Protein AF-A0A8T4RD90-F1 (afdb_monomer)

Nearest PDB structures (foldseek):
  4m03-assembly1_A-2  TM=8.319E-01  e=6.464E-02  Staphylococcus aureus subsp. aureus NCTC 8325
  4m00-assembly1_A  TM=8.326E-01  e=7.245E-02  Staphylococcus aureus subsp. aureus NCTC 8325
  4nzj-assembly1_A  TM=8.733E-01  e=1.522E-01  Bacteroides fragilis NCTC 9343
  4m02-assembly1_A  TM=8.667E-01  e=2.852E-01  Staphylococcus aureus subsp. aureus NCTC 8325
  5vt8-assembly6_A  TM=7.347E-01  e=3.794E-01  Mus musculus

Sequence (84 aa):
MRTDSQEWEINVDNTNRPPVLDAIGDRTVAENTLLDFTLTATDEDNDDFTFSATGLPTGAELNEDTGVFAWTPDFTQAETYSVI

pLDDT: mean 93.59, std 6.87, range [62.69, 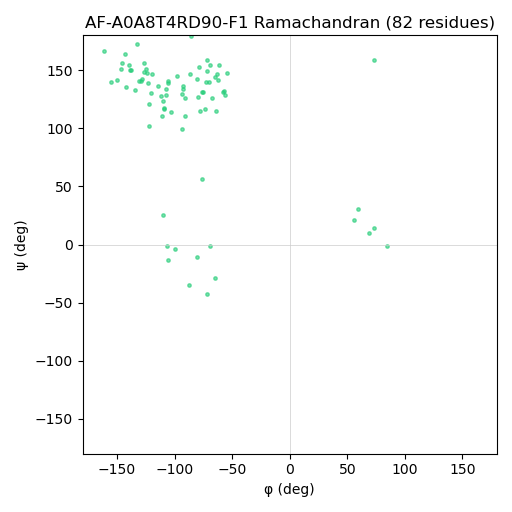98.56]

Solvent-accessible surface area (backbone atoms only — not comparable to full-atom values): 5833 Å² total; per-residue (Å²): 138,88,86,86,87,84,88,85,87,85,86,81,84,82,78,88,62,78,68,46,72,56,88,81,71,92,82,86,74,58,66,77,34,81,45,72,52,68,59,53,66,52,42,92,74,70,67,91,79,72,49,81,76,41,60,67,58,93,80,45,48,68,41,35,83,70,26,40,35,41,32,57,41,50,94,85,54,88,68,90,74,74,66,82

Foldseek 3Di:
DDDDDDDDDDDDDDDFDDKAKDDPDDDDDDAQDKDKDATDIDGPVPDDFFDDKDQDDPQWDAGGRTRITIDHHHPVPPDDTDMD

Radius of gyration: 23.34 Å; Cα contacts (8 Å, |Δi|>4): 106; chains: 1; bounding box: 56×23×73 Å

Secondary structure (DSSP, 8-state):
-------------------EE---------TTS-EEEE--EE-SS--------SSPPTT-EE-TTT-EEEE---TT--S-----

Structure (mmCIF, N/CA/C/O backbone):
data_AF-A0A8T4RD90-F1
#
_entry.id   AF-A0A8T4RD90-F1
#
loop_
_atom_site.group_PDB
_atom_site.id
_atom_site.type_symbol
_atom_site.label_atom_id
_atom_site.label_alt_id
_atom_site.label_comp_id
_atom_site.label_asym_id
_atom_site.label_entity_id
_atom_site.label_seq_id
_atom_site.pdbx_PDB_ins_code
_atom_site.Cartn_x
_atom_site.Cartn_y
_atom_site.Cartn_z
_atom_site.occupancy
_atom_site.B_iso_or_equiv
_atom_site.auth_seq_id
_atom_site.auth_comp_id
_atom_site.auth_asym_id
_atom_site.auth_atom_id
_atom_site.pdbx_PDB_model_num
ATOM 1 N N . MET A 1 1 ? 39.091 -16.051 -54.228 1.00 62.69 1 MET A N 1
ATOM 2 C CA . MET A 1 1 ? 38.269 -14.885 -53.837 1.00 62.69 1 MET A CA 1
ATOM 3 C C . MET A 1 1 ? 38.675 -14.514 -52.421 1.00 62.69 1 MET A C 1
ATOM 5 O O . MET A 1 1 ? 38.905 -15.434 -51.646 1.00 62.69 1 MET A O 1
ATOM 9 N N . ARG A 1 2 ? 38.875 -13.230 -52.106 1.00 74.69 2 ARG A N 1
ATOM 10 C CA . ARG A 1 2 ? 39.124 -12.787 -50.725 1.00 74.69 2 ARG A CA 1
ATOM 11 C C . ARG A 1 2 ? 37.874 -12.069 -50.245 1.00 74.69 2 ARG A C 1
ATOM 13 O O . ARG A 1 2 ? 37.346 -11.246 -50.987 1.00 74.69 2 ARG A O 1
ATOM 20 N N . THR A 1 3 ? 37.440 -12.406 -49.045 1.00 73.38 3 THR A N 1
ATOM 21 C CA . THR A 1 3 ? 36.340 -11.739 -48.356 1.00 73.38 3 THR A CA 1
ATOM 22 C C . THR A 1 3 ? 36.895 -11.178 -47.061 1.00 73.38 3 THR A C 1
ATOM 24 O O . THR A 1 3 ? 37.814 -11.763 -46.484 1.00 73.38 3 THR A O 1
ATOM 27 N N . ASP A 1 4 ? 36.348 -10.045 -46.654 1.00 80.25 4 ASP A N 1
ATOM 28 C CA . ASP A 1 4 ? 36.632 -9.383 -45.392 1.00 80.25 4 ASP A CA 1
ATOM 29 C C . ASP A 1 4 ? 35.304 -9.129 -44.674 1.00 80.25 4 ASP A C 1
ATOM 31 O O . ASP A 1 4 ? 34.267 -8.959 -45.324 1.00 80.25 4 ASP A O 1
ATOM 35 N N . SER A 1 5 ? 35.331 -9.153 -43.349 1.00 82.06 5 SER A N 1
ATOM 36 C CA . SER A 1 5 ? 34.154 -8.987 -42.500 1.00 82.06 5 SER A CA 1
ATOM 37 C C . SER A 1 5 ? 34.557 -8.344 -41.185 1.00 82.06 5 SER A C 1
ATOM 39 O O . SER A 1 5 ? 35.586 -8.695 -40.611 1.00 82.06 5 SER A O 1
ATOM 41 N N . GLN A 1 6 ? 33.703 -7.459 -40.684 1.00 79.50 6 GLN A N 1
ATOM 42 C CA . GLN A 1 6 ? 33.855 -6.823 -39.386 1.00 79.50 6 GLN A CA 1
ATOM 43 C C . GLN A 1 6 ? 32.552 -6.958 -38.602 1.00 79.50 6 GLN A C 1
ATOM 45 O O . GLN A 1 6 ? 31.466 -6.813 -39.165 1.00 79.50 6 GLN A O 1
ATOM 50 N N . GLU A 1 7 ? 32.682 -7.214 -37.305 1.00 81.75 7 GLU A N 1
ATOM 51 C CA . GLU A 1 7 ? 31.585 -7.143 -36.347 1.00 81.75 7 GLU A CA 1
ATOM 52 C C . GLU A 1 7 ? 31.622 -5.798 -35.623 1.00 81.75 7 GLU A C 1
ATOM 54 O O . GLU A 1 7 ? 32.688 -5.233 -35.364 1.00 81.75 7 GLU A O 1
ATOM 59 N N . TRP A 1 8 ? 30.441 -5.284 -35.316 1.00 87.06 8 TRP A N 1
ATOM 60 C CA . TRP A 1 8 ? 30.237 -4.103 -34.494 1.00 87.06 8 TRP A CA 1
ATOM 61 C C . TRP A 1 8 ? 29.035 -4.360 -33.589 1.00 87.06 8 TRP A C 1
ATOM 63 O O . TRP A 1 8 ? 28.172 -5.178 -33.910 1.00 87.06 8 TRP A O 1
ATOM 73 N N . GLU A 1 9 ? 29.001 -3.676 -32.451 1.00 86.88 9 GLU A N 1
ATOM 74 C CA . GLU A 1 9 ? 27.989 -3.873 -31.417 1.00 86.88 9 GLU A CA 1
ATOM 75 C C . GLU A 1 9 ? 26.988 -2.712 -31.415 1.00 86.88 9 GLU A C 1
ATOM 77 O O . GLU A 1 9 ? 27.363 -1.548 -31.584 1.00 86.88 9 GLU A O 1
ATOM 82 N N . ILE A 1 10 ? 25.710 -3.038 -31.214 1.00 83.75 10 ILE A N 1
ATOM 83 C CA . ILE A 1 10 ? 24.657 -2.075 -30.890 1.00 83.75 10 ILE A CA 1
ATOM 84 C C . ILE A 1 10 ? 24.284 -2.314 -29.434 1.00 83.75 10 ILE A C 1
ATOM 86 O O . ILE A 1 10 ? 23.753 -3.374 -29.112 1.00 83.75 10 ILE A O 1
ATOM 90 N N . ASN A 1 11 ? 24.500 -1.312 -28.586 1.00 81.06 11 ASN A N 1
ATOM 91 C CA . ASN A 1 11 ? 23.961 -1.305 -27.233 1.00 81.06 11 ASN A CA 1
ATOM 92 C C . ASN A 1 11 ? 22.631 -0.555 -27.221 1.00 81.06 11 ASN A C 1
ATOM 94 O O . ASN A 1 11 ? 22.527 0.556 -27.745 1.00 81.06 11 ASN A O 1
ATOM 98 N N . VAL A 1 12 ? 21.614 -1.188 -26.643 1.00 81.88 12 VAL A N 1
ATOM 99 C CA . VAL A 1 12 ? 20.323 -0.568 -26.351 1.00 81.88 12 VAL A CA 1
ATOM 100 C C . VAL A 1 12 ? 20.233 -0.458 -24.839 1.00 81.88 12 VAL A C 1
ATOM 102 O O . VAL A 1 12 ? 20.136 -1.474 -24.155 1.00 81.88 12 VAL A O 1
ATOM 105 N N . ASP A 1 13 ? 20.288 0.766 -24.325 1.00 83.38 13 ASP A N 1
ATOM 106 C CA . ASP A 1 13 ? 20.146 1.011 -22.894 1.00 83.38 13 ASP A CA 1
ATOM 107 C C . ASP A 1 13 ? 18.674 0.870 -22.487 1.00 83.38 13 ASP A C 1
ATOM 109 O O . ASP A 1 13 ? 17.786 1.460 -23.112 1.00 83.38 13 ASP A O 1
ATOM 113 N N . ASN A 1 14 ? 18.406 0.105 -21.427 1.00 80.06 14 ASN A N 1
ATOM 114 C CA . ASN A 1 14 ? 17.107 0.138 -20.763 1.00 80.06 14 ASN A CA 1
ATOM 115 C C . ASN A 1 14 ? 17.064 1.377 -19.847 1.00 80.06 14 ASN A C 1
ATOM 117 O O . ASN A 1 14 ? 17.963 1.594 -19.032 1.00 80.06 14 ASN A O 1
ATOM 121 N N . THR A 1 15 ? 16.031 2.206 -20.004 1.00 89.56 15 THR A N 1
ATOM 122 C CA . THR A 1 15 ? 15.724 3.273 -19.045 1.00 89.56 15 THR A CA 1
ATOM 123 C C . THR A 1 15 ? 14.759 2.721 -18.008 1.00 89.56 15 THR A C 1
ATOM 125 O O . THR A 1 15 ? 13.599 2.498 -18.347 1.00 89.56 15 THR A O 1
ATOM 128 N N . ASN A 1 16 ? 15.228 2.560 -16.769 1.00 90.00 16 ASN A N 1
ATOM 129 C CA . ASN A 1 16 ? 14.412 2.008 -15.691 1.00 90.00 16 ASN A CA 1
ATOM 130 C C . ASN A 1 16 ? 13.117 2.814 -15.473 1.00 90.00 16 ASN A C 1
ATOM 132 O O . ASN A 1 16 ? 13.164 4.049 -15.370 1.00 90.00 16 ASN A O 1
ATOM 136 N N . ARG A 1 17 ? 11.980 2.125 -15.381 1.00 93.75 17 ARG A N 1
ATOM 137 C CA . ARG A 1 17 ? 10.662 2.681 -15.064 1.00 93.75 17 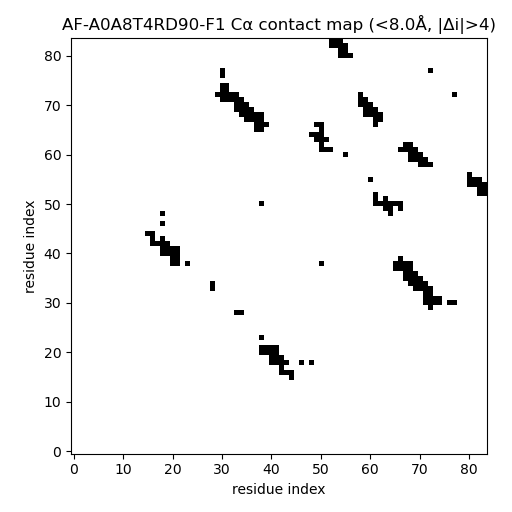ARG A CA 1
ATOM 138 C C . ARG A 1 17 ? 10.296 2.308 -13.625 1.00 93.75 17 ARG A C 1
ATOM 140 O O . ARG A 1 17 ? 10.548 1.192 -13.208 1.00 93.75 17 ARG A O 1
ATOM 147 N N . PRO A 1 18 ? 9.697 3.225 -12.846 1.00 93.25 18 PRO A N 1
ATOM 148 C CA . PRO A 1 18 ? 9.252 2.889 -11.500 1.00 93.25 18 PRO A CA 1
ATOM 149 C C . PRO A 1 18 ? 8.060 1.915 -11.531 1.00 93.25 18 PRO A C 1
ATOM 151 O O . PRO A 1 18 ? 7.254 1.980 -12.470 1.00 93.25 18 PRO A O 1
ATOM 154 N N . PRO A 1 19 ? 7.860 1.122 -10.464 1.00 96.56 19 PRO A N 1
ATOM 155 C CA . PRO A 1 19 ? 6.683 0.278 -10.328 1.00 96.56 19 PRO A CA 1
ATOM 156 C C . PRO A 1 19 ? 5.408 1.126 -10.250 1.00 96.56 19 PRO A C 1
ATOM 158 O O . PRO A 1 19 ? 5.3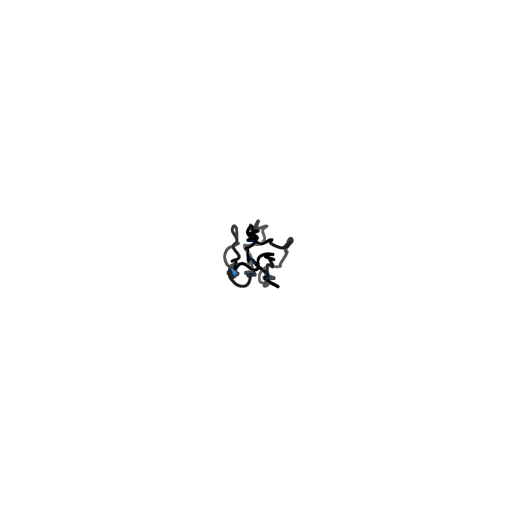88 2.227 -9.688 1.00 96.56 19 PRO A O 1
ATOM 161 N N . VAL A 1 20 ? 4.314 0.593 -10.787 1.00 97.44 20 VAL A N 1
ATOM 162 C CA . VAL A 1 20 ? 2.995 1.230 -10.802 1.00 97.44 20 VAL A CA 1
ATOM 163 C C . VAL A 1 20 ? 2.066 0.486 -9.853 1.00 97.44 20 VAL A C 1
ATOM 165 O O . VAL A 1 20 ? 1.767 -0.685 -10.071 1.00 97.44 20 VAL A O 1
ATOM 168 N N . LEU A 1 21 ? 1.601 1.175 -8.809 1.00 97.56 21 LEU A N 1
ATOM 169 C CA . LEU A 1 21 ? 0.623 0.655 -7.853 1.00 97.56 21 LEU A CA 1
ATOM 170 C C . LEU A 1 21 ? -0.788 0.661 -8.462 1.00 97.56 21 LEU A C 1
ATOM 172 O O . LEU A 1 21 ? -1.237 1.680 -8.994 1.00 97.56 21 LEU A O 1
ATOM 176 N N . ASP A 1 22 ? -1.501 -0.456 -8.344 1.00 97.62 22 ASP A N 1
ATOM 177 C CA . ASP A 1 22 ? -2.894 -0.561 -8.765 1.00 97.62 22 ASP A CA 1
ATOM 178 C C . ASP A 1 22 ? -3.831 0.203 -7.820 1.00 97.62 22 ASP A C 1
ATOM 180 O O . ASP A 1 22 ? -3.538 0.465 -6.650 1.00 97.62 22 ASP A O 1
ATOM 184 N N . ALA A 1 23 ? -5.019 0.545 -8.317 1.00 96.56 23 ALA A N 1
ATOM 185 C CA . ALA A 1 23 ? -6.021 1.222 -7.507 1.00 96.56 23 ALA A CA 1
ATOM 186 C C . ALA A 1 23 ? -6.501 0.330 -6.343 1.00 96.56 23 ALA A C 1
ATOM 188 O O . ALA A 1 23 ? -7.179 -0.674 -6.556 1.00 96.56 23 ALA A O 1
ATOM 189 N N . ILE A 1 24 ? -6.211 0.743 -5.105 1.00 96.19 24 ILE A N 1
ATOM 190 C CA . ILE A 1 24 ? -6.623 0.027 -3.884 1.00 96.19 24 ILE A CA 1
ATOM 191 C C . ILE A 1 24 ? -8.137 0.160 -3.636 1.00 96.19 24 ILE A C 1
ATOM 193 O O . ILE A 1 24 ? -8.811 -0.821 -3.290 1.00 96.19 24 ILE A O 1
ATOM 197 N N . GLY A 1 25 ? -8.659 1.377 -3.837 1.00 95.44 25 GLY A N 1
ATOM 198 C CA . GLY A 1 25 ? -10.046 1.769 -3.571 1.00 95.44 25 GLY A CA 1
ATOM 199 C C . GLY A 1 25 ? -10.383 1.914 -2.081 1.00 95.44 25 GLY A C 1
ATOM 200 O O . GLY A 1 25 ? -9.723 1.336 -1.218 1.00 95.44 25 GLY A O 1
ATOM 201 N N . ASP A 1 26 ? -11.444 2.667 -1.787 1.00 96.69 26 ASP A N 1
ATOM 202 C CA . ASP A 1 26 ? -11.929 2.855 -0.417 1.00 96.69 26 ASP A CA 1
ATOM 203 C C . ASP A 1 26 ? -12.446 1.536 0.177 1.00 96.69 26 ASP A C 1
ATOM 205 O O . ASP A 1 26 ? -13.061 0.711 -0.509 1.00 96.69 26 ASP A O 1
ATOM 209 N N . ARG A 1 27 ? -12.229 1.347 1.483 1.00 96.00 27 ARG A N 1
ATOM 210 C CA . ARG A 1 27 ? -12.677 0.169 2.234 1.00 96.00 27 ARG A CA 1
ATOM 211 C C . ARG A 1 27 ? -13.527 0.588 3.423 1.00 96.00 27 ARG A C 1
ATOM 213 O O . ARG A 1 27 ? -13.316 1.631 4.032 1.00 96.00 27 ARG A O 1
ATOM 220 N N . THR A 1 28 ? -14.495 -0.250 3.768 1.00 96.31 28 THR A N 1
ATOM 221 C CA . THR A 1 28 ? -15.319 -0.088 4.967 1.00 96.31 28 THR A CA 1
ATOM 222 C C . THR A 1 28 ? -15.422 -1.438 5.650 1.00 96.31 28 THR A C 1
ATOM 224 O O . THR A 1 28 ? -15.679 -2.448 4.996 1.00 96.31 28 THR A O 1
ATOM 227 N N . VAL A 1 29 ? -15.219 -1.452 6.960 1.00 97.38 29 VAL A N 1
ATOM 228 C CA . VAL A 1 29 ? -15.298 -2.648 7.797 1.00 97.38 29 VAL A CA 1
ATOM 229 C C . VAL A 1 29 ? -16.020 -2.291 9.094 1.00 97.38 29 VAL A C 1
ATOM 231 O O . VAL A 1 29 ? -15.988 -1.140 9.527 1.00 97.38 29 VAL A O 1
ATOM 234 N N . ALA A 1 30 ? -16.714 -3.259 9.689 1.00 97.31 30 ALA A N 1
ATOM 235 C CA . ALA A 1 30 ? -17.299 -3.091 11.013 1.00 97.31 30 ALA A CA 1
ATOM 236 C C . ALA A 1 30 ? -16.230 -3.264 12.103 1.00 97.31 30 ALA A C 1
ATOM 238 O O . ALA A 1 30 ? -15.267 -4.011 11.932 1.00 97.31 30 ALA A O 1
ATOM 239 N N . GLU A 1 31 ? -16.433 -2.628 13.253 1.00 96.44 31 GLU A N 1
ATOM 240 C CA . GLU A 1 31 ? -15.593 -2.833 14.437 1.00 96.44 31 GLU A CA 1
ATOM 241 C C . GLU A 1 31 ? -15.528 -4.325 14.818 1.00 96.44 31 GLU A C 1
ATOM 243 O O . GLU A 1 31 ? -16.481 -5.086 14.626 1.00 96.44 31 GLU A O 1
ATOM 248 N N . ASN A 1 32 ? -14.388 -4.748 15.365 1.00 97.19 32 ASN A N 1
ATOM 249 C CA . ASN A 1 32 ? -14.033 -6.132 15.702 1.00 97.19 32 ASN A CA 1
ATOM 250 C C . ASN A 1 32 ? -14.127 -7.132 14.541 1.00 97.19 32 ASN A C 1
ATOM 252 O O . ASN A 1 32 ? -14.224 -8.339 14.767 1.00 97.19 32 ASN A O 1
ATOM 256 N N . THR A 1 33 ? -14.091 -6.651 13.299 1.00 98.06 33 THR A N 1
ATOM 257 C CA . THR A 1 33 ? -14.046 -7.497 12.104 1.00 98.06 33 THR A CA 1
ATOM 258 C C . THR A 1 33 ? -12.720 -7.290 11.386 1.00 98.06 33 THR A C 1
ATOM 260 O O . THR A 1 33 ? -12.267 -6.158 11.241 1.00 98.06 33 THR A O 1
ATOM 263 N N . LEU A 1 34 ? -12.095 -8.378 10.936 1.00 98.25 34 LEU A N 1
ATOM 264 C CA . LEU A 1 34 ? -10.866 -8.303 10.151 1.00 98.25 34 LEU A CA 1
ATOM 265 C C . LEU A 1 34 ? -11.155 -7.670 8.782 1.00 98.25 34 LEU A C 1
ATOM 267 O O . LEU A 1 34 ? -12.026 -8.138 8.049 1.00 98.25 34 LEU A O 1
ATOM 271 N N . LEU A 1 35 ? -10.399 -6.627 8.452 1.00 98.19 35 LEU A N 1
ATOM 272 C CA . LEU A 1 35 ? -10.218 -6.109 7.105 1.00 98.19 35 LEU A CA 1
ATOM 273 C C . LEU A 1 35 ? -8.851 -6.559 6.601 1.00 98.19 35 LEU A C 1
ATOM 275 O O . LEU A 1 35 ? -7.828 -6.104 7.112 1.00 98.19 35 LEU A O 1
ATOM 279 N N . ASP A 1 36 ? -8.843 -7.409 5.583 1.00 98.00 36 ASP A N 1
ATOM 280 C CA . ASP A 1 36 ? -7.637 -7.846 4.896 1.00 98.00 36 ASP A CA 1
ATOM 281 C C . ASP A 1 36 ? -7.785 -7.734 3.376 1.00 98.00 36 ASP A C 1
ATOM 283 O O . ASP A 1 36 ? -8.850 -7.967 2.800 1.00 98.00 36 ASP A O 1
ATOM 287 N N . PHE A 1 37 ? -6.710 -7.311 2.718 1.00 98.00 37 PHE A N 1
ATOM 288 C CA . PHE A 1 37 ? -6.591 -7.291 1.262 1.00 98.00 37 PHE A CA 1
ATOM 289 C C . PHE A 1 37 ? -5.117 -7.194 0.862 1.00 98.00 37 PHE A C 1
ATOM 291 O O . PHE A 1 37 ? -4.251 -6.893 1.682 1.00 98.00 37 PHE A O 1
ATOM 298 N N . THR A 1 38 ? -4.827 -7.439 -0.412 1.00 98.31 38 THR A N 1
ATOM 299 C CA . THR A 1 38 ? -3.466 -7.387 -0.951 1.00 98.31 38 THR A CA 1
ATOM 300 C C . THR A 1 38 ? -3.335 -6.214 -1.911 1.00 98.31 38 THR A C 1
ATOM 302 O O . THR A 1 38 ? -4.153 -6.064 -2.820 1.00 98.31 38 THR A O 1
ATOM 305 N N . LEU A 1 39 ? -2.321 -5.380 -1.695 1.00 98.00 39 LEU A N 1
ATOM 306 C CA . LEU A 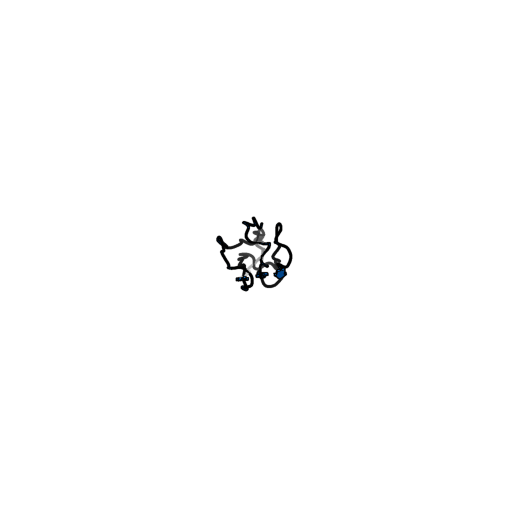1 39 ? -1.887 -4.358 -2.636 1.00 98.00 39 LEU A CA 1
ATOM 307 C C . LEU A 1 39 ? -1.175 -5.043 -3.804 1.00 98.00 39 LEU A C 1
ATOM 309 O O . LEU A 1 39 ? -0.402 -5.979 -3.607 1.00 98.00 39 LEU A O 1
ATOM 313 N N . THR A 1 40 ? -1.419 -4.564 -5.018 1.00 97.31 40 THR A N 1
ATOM 314 C CA . THR A 1 40 ? -0.755 -5.058 -6.225 1.00 97.31 40 THR A CA 1
ATOM 315 C C . THR A 1 40 ? -0.059 -3.910 -6.932 1.00 97.31 40 THR A C 1
ATOM 317 O O . THR A 1 40 ? -0.580 -2.798 -7.003 1.00 97.31 40 THR A O 1
ATOM 320 N N . ALA A 1 41 ? 1.146 -4.170 -7.423 1.00 97.00 41 ALA A N 1
ATOM 321 C CA . ALA A 1 41 ? 1.907 -3.244 -8.242 1.00 97.00 41 ALA A CA 1
ATOM 322 C C . ALA A 1 41 ? 2.569 -4.023 -9.378 1.00 97.00 41 ALA A C 1
ATOM 324 O O . ALA A 1 41 ? 2.874 -5.208 -9.231 1.00 97.00 41 ALA A O 1
ATOM 325 N N . THR A 1 42 ? 2.765 -3.355 -10.509 1.00 96.50 42 THR A N 1
ATOM 326 C CA . THR A 1 42 ? 3.431 -3.922 -11.680 1.00 96.50 42 THR A CA 1
ATOM 327 C C . THR A 1 42 ? 4.660 -3.096 -12.010 1.00 96.50 42 THR A C 1
ATOM 329 O O . THR A 1 42 ? 4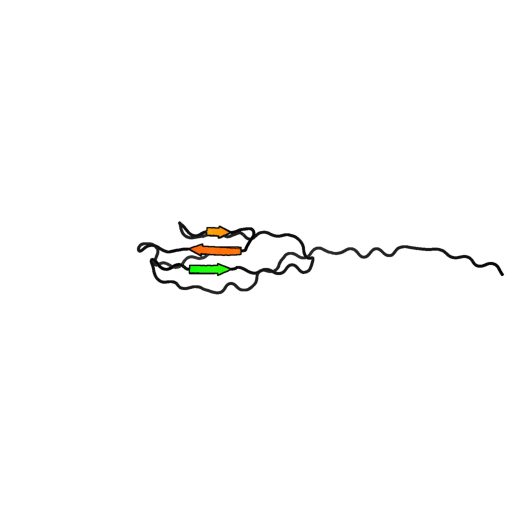.566 -1.877 -12.135 1.00 96.50 42 THR A O 1
ATOM 332 N N . ASP A 1 43 ? 5.789 -3.770 -12.190 1.00 95.62 43 ASP A N 1
ATOM 333 C CA . ASP A 1 43 ? 7.021 -3.183 -12.699 1.00 95.62 43 ASP A CA 1
ATOM 334 C C . ASP A 1 43 ? 7.288 -3.726 -14.108 1.00 95.62 43 ASP A C 1
ATOM 336 O O . ASP A 1 43 ? 7.299 -4.940 -14.319 1.00 95.62 43 ASP A O 1
ATOM 340 N N . GLU A 1 44 ? 7.430 -2.838 -15.094 1.00 94.56 44 GLU A N 1
ATOM 341 C CA . GLU A 1 44 ? 7.623 -3.246 -16.493 1.00 94.56 44 GLU A CA 1
ATOM 342 C C . GLU A 1 44 ? 9.072 -3.650 -16.808 1.00 94.56 44 GLU A C 1
ATOM 344 O O . GLU A 1 44 ? 9.334 -4.158 -17.905 1.00 94.56 44 GLU A O 1
ATOM 349 N N . ASP A 1 45 ? 10.002 -3.380 -15.893 1.00 94.38 45 ASP A N 1
ATOM 350 C CA . ASP A 1 45 ? 11.413 -3.758 -15.967 1.00 94.38 45 ASP A CA 1
ATOM 351 C C . ASP A 1 45 ? 11.723 -5.009 -15.128 1.00 94.38 45 ASP A C 1
ATOM 353 O O . ASP A 1 45 ? 12.814 -5.569 -15.245 1.00 94.38 45 ASP A O 1
ATOM 357 N N . ASN A 1 46 ? 10.722 -5.523 -14.399 1.00 90.81 46 ASN A N 1
ATOM 358 C CA . ASN A 1 46 ? 10.817 -6.656 -13.483 1.00 90.81 46 ASN A CA 1
ATOM 359 C C . ASN A 1 46 ? 11.830 -6.423 -12.343 1.00 90.81 46 ASN A C 1
ATOM 361 O O . ASN A 1 46 ? 12.420 -7.386 -11.844 1.00 90.81 46 ASN A O 1
ATOM 365 N N . ASP A 1 47 ? 12.012 -5.168 -11.928 1.00 93.62 47 ASP A N 1
ATOM 366 C CA . ASP A 1 47 ? 12.822 -4.810 -10.765 1.00 93.62 47 ASP A CA 1
ATOM 367 C C . ASP A 1 47 ? 12.121 -5.214 -9.453 1.00 93.62 47 ASP A C 1
ATOM 369 O O . ASP A 1 47 ? 10.890 -5.223 -9.345 1.00 93.62 47 ASP A O 1
ATOM 373 N N . ASP A 1 48 ? 12.916 -5.535 -8.429 1.00 93.50 48 ASP A N 1
ATOM 374 C CA . ASP A 1 48 ? 12.404 -5.783 -7.080 1.00 93.50 48 ASP A CA 1
ATOM 375 C C . ASP A 1 48 ? 11.897 -4.474 -6.446 1.00 93.50 48 ASP A C 1
ATOM 377 O O . ASP A 1 48 ? 12.539 -3.423 -6.537 1.00 93.50 48 ASP A O 1
ATOM 381 N N . PHE A 1 49 ? 10.775 -4.542 -5.727 1.00 95.69 49 PHE A N 1
ATOM 382 C CA . PHE A 1 49 ? 10.192 -3.406 -5.009 1.00 95.69 49 PHE A CA 1
ATOM 383 C C . PHE A 1 49 ? 9.567 -3.837 -3.678 1.00 95.69 49 PHE A C 1
ATOM 385 O O . PHE A 1 49 ? 9.296 -5.015 -3.453 1.00 95.69 49 PHE A O 1
ATOM 392 N N . THR A 1 50 ? 9.313 -2.864 -2.801 1.00 97.12 50 THR A N 1
ATOM 393 C CA . THR A 1 50 ? 8.603 -3.064 -1.533 1.00 97.12 50 THR A CA 1
ATOM 394 C C . THR A 1 50 ? 7.403 -2.131 -1.420 1.00 97.12 50 THR A C 1
ATOM 396 O O . THR A 1 50 ? 7.383 -1.026 -1.971 1.00 97.12 50 THR A O 1
ATOM 399 N N . PHE A 1 51 ? 6.387 -2.574 -0.687 1.00 97.88 51 PHE A N 1
ATOM 400 C CA . PHE A 1 51 ? 5.241 -1.757 -0.312 1.00 97.88 51 PHE A CA 1
ATOM 401 C C . PHE A 1 51 ? 5.532 -0.990 0.975 1.00 97.88 51 PHE A C 1
ATOM 403 O O . PHE A 1 51 ? 6.203 -1.483 1.875 1.00 97.88 51 PHE A O 1
ATOM 410 N N . SER A 1 52 ? 4.979 0.212 1.092 1.00 97.50 52 SER A N 1
ATOM 411 C CA . SER A 1 52 ? 5.004 0.983 2.333 1.00 97.50 52 SER A CA 1
ATOM 412 C C . SER A 1 52 ? 3.719 1.789 2.457 1.00 97.50 52 SER A C 1
ATOM 414 O O . SER A 1 52 ? 3.051 2.045 1.457 1.00 97.50 52 SER A O 1
ATOM 416 N N . ALA A 1 53 ? 3.358 2.141 3.689 1.00 97.19 53 ALA A N 1
ATOM 417 C CA . ALA A 1 53 ? 2.186 2.954 3.969 1.00 97.19 53 ALA A CA 1
ATOM 418 C C . ALA A 1 53 ? 2.419 3.850 5.186 1.00 97.19 53 ALA A C 1
ATOM 420 O O . ALA A 1 53 ? 3.151 3.524 6.123 1.00 97.19 53 ALA A O 1
ATOM 421 N N . THR A 1 54 ? 1.738 4.982 5.181 1.00 97.19 54 THR A N 1
ATOM 422 C CA . THR A 1 54 ? 1.708 5.997 6.225 1.00 97.19 54 THR A CA 1
ATOM 423 C C . THR A 1 54 ? 0.262 6.282 6.618 1.00 97.19 54 THR A C 1
ATOM 425 O O . THR A 1 54 ? -0.672 6.014 5.865 1.00 97.19 54 THR A O 1
ATOM 428 N N . GLY A 1 55 ? 0.048 6.791 7.835 1.00 95.94 55 GLY A N 1
ATOM 429 C CA . GLY A 1 55 ? -1.310 7.050 8.337 1.00 95.94 55 GLY A CA 1
ATOM 430 C C . GLY A 1 55 ? -2.096 5.788 8.712 1.00 95.94 55 GLY A C 1
ATOM 431 O O . GLY A 1 55 ? -3.308 5.861 8.900 1.00 95.94 55 GLY A O 1
ATOM 432 N N . LEU A 1 56 ? 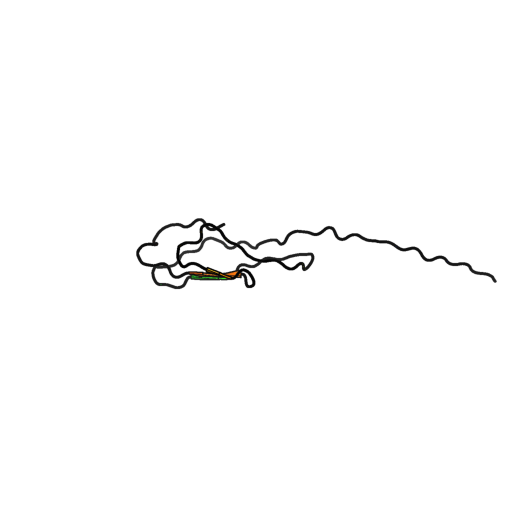-1.417 4.643 8.842 1.00 96.62 56 LEU A N 1
ATOM 433 C CA . LEU A 1 56 ? -2.024 3.402 9.312 1.00 96.62 56 LEU A CA 1
ATOM 434 C C . LEU A 1 56 ? -2.650 3.598 10.708 1.00 96.62 56 LEU A C 1
ATOM 436 O O . LEU A 1 56 ? -1.982 4.135 11.602 1.00 96.62 56 LEU A O 1
ATOM 440 N N . PRO A 1 57 ? -3.907 3.166 10.928 1.00 96.50 57 PRO A N 1
ATOM 441 C CA . PRO A 1 57 ? -4.492 3.162 12.261 1.00 96.50 57 PRO A CA 1
ATOM 442 C C . PRO A 1 57 ? -3.702 2.243 13.197 1.00 96.50 57 PRO A C 1
ATOM 444 O O . PRO A 1 57 ? -3.045 1.292 12.772 1.00 96.50 57 PRO A O 1
ATOM 447 N N . THR A 1 58 ? -3.764 2.507 14.503 1.00 96.94 58 THR A N 1
ATOM 448 C CA . THR A 1 58 ? -3.096 1.655 15.495 1.00 96.94 58 THR A CA 1
ATOM 449 C C . THR A 1 58 ? -3.562 0.203 15.365 1.00 96.94 58 THR A C 1
ATOM 451 O O . THR A 1 58 ? -4.764 -0.065 15.358 1.00 96.94 58 THR A O 1
ATOM 454 N N . GLY A 1 59 ? -2.599 -0.720 15.275 1.00 96.69 59 GLY A N 1
ATOM 455 C CA . GLY A 1 59 ? -2.843 -2.155 15.109 1.00 96.69 59 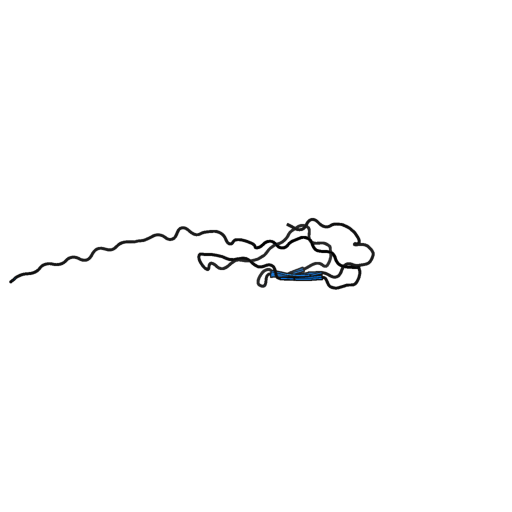GLY A CA 1
ATOM 456 C C . GLY A 1 59 ? -3.061 -2.610 13.662 1.00 96.69 59 GLY A C 1
ATOM 457 O O . GLY A 1 59 ? -3.258 -3.802 13.450 1.00 96.69 59 GLY A O 1
ATOM 458 N N . ALA A 1 60 ? -3.049 -1.703 12.679 1.00 98.06 60 ALA A N 1
ATOM 459 C CA . ALA A 1 60 ? -2.979 -2.084 11.272 1.00 98.06 60 ALA A CA 1
ATOM 460 C C . ALA A 1 60 ? -1.540 -2.416 10.877 1.00 98.06 60 ALA A C 1
ATOM 462 O O . ALA A 1 60 ? -0.598 -1.740 11.296 1.00 98.06 60 ALA A O 1
ATOM 463 N N . GLU A 1 61 ? -1.389 -3.423 10.026 1.00 98.19 61 GLU A N 1
ATOM 464 C CA . GLU A 1 61 ? -0.104 -3.866 9.502 1.00 98.19 61 GLU A CA 1
ATOM 465 C C . GLU A 1 61 ? -0.159 -3.948 7.975 1.00 98.19 61 GLU A C 1
ATOM 467 O O . GLU A 1 61 ? -1.172 -4.346 7.396 1.00 98.19 61 GLU A O 1
ATOM 472 N N . LEU A 1 62 ? 0.949 -3.579 7.332 1.00 98.56 62 LEU A N 1
ATOM 473 C CA . LEU A 1 62 ? 1.208 -3.824 5.918 1.00 98.56 62 LEU A CA 1
ATOM 474 C C . LEU A 1 62 ? 2.501 -4.624 5.816 1.00 98.56 62 LEU A C 1
ATOM 476 O O . LEU A 1 62 ? 3.551 -4.179 6.274 1.00 98.56 62 LEU A O 1
ATOM 480 N N . ASN A 1 63 ? 2.421 -5.804 5.217 1.00 98.31 63 ASN A N 1
ATOM 481 C CA . ASN A 1 63 ? 3.601 -6.584 4.903 1.00 98.31 63 ASN A CA 1
ATOM 482 C C . ASN A 1 63 ? 4.282 -6.001 3.653 1.00 98.31 63 ASN A C 1
ATOM 484 O O . ASN A 1 63 ? 3.707 -6.034 2.566 1.00 98.31 63 ASN A O 1
ATOM 488 N N . GLU A 1 64 ? 5.498 -5.482 3.816 1.00 97.94 64 GLU A N 1
ATOM 489 C CA . GLU A 1 64 ? 6.234 -4.759 2.767 1.00 97.94 64 GLU A CA 1
ATOM 490 C C . GLU A 1 64 ? 6.597 -5.640 1.560 1.00 97.94 64 GLU A C 1
ATOM 492 O O . GLU A 1 64 ? 6.661 -5.139 0.441 1.00 97.94 64 GLU A O 1
ATOM 497 N N . ASP A 1 65 ? 6.774 -6.948 1.759 1.00 97.12 65 ASP A N 1
ATOM 498 C CA . ASP A 1 65 ? 7.196 -7.879 0.703 1.00 97.12 65 ASP A CA 1
ATOM 499 C C . ASP A 1 65 ? 6.011 -8.439 -0.096 1.00 97.12 65 ASP A C 1
ATOM 501 O O . ASP A 1 65 ? 6.105 -8.713 -1.289 1.00 97.12 65 ASP A O 1
ATOM 505 N N . THR A 1 66 ? 4.880 -8.658 0.576 1.00 97.31 66 THR A N 1
ATOM 506 C CA . THR A 1 66 ? 3.705 -9.328 -0.010 1.00 97.31 66 THR A CA 1
ATOM 507 C C . THR A 1 66 ? 2.562 -8.375 -0.334 1.00 97.31 66 THR A C 1
ATOM 509 O O . THR A 1 66 ? 1.609 -8.779 -0.997 1.00 97.31 66 THR A O 1
ATOM 512 N N . GLY A 1 67 ? 2.612 -7.139 0.169 1.00 97.75 67 GLY A N 1
ATOM 513 C CA . GLY A 1 67 ? 1.540 -6.156 0.028 1.00 97.75 67 GLY A CA 1
ATOM 514 C C . GLY A 1 67 ? 0.277 -6.498 0.820 1.00 97.75 67 GLY A C 1
ATOM 515 O O . GLY A 1 67 ? -0.757 -5.871 0.611 1.00 97.75 67 GLY A O 1
ATOM 516 N N . VAL A 1 68 ? 0.303 -7.499 1.705 1.00 98.44 68 VAL A N 1
ATOM 517 C CA . VAL A 1 68 ? -0.867 -7.862 2.515 1.00 98.44 68 VAL A CA 1
ATOM 518 C C . VAL A 1 68 ? -1.084 -6.811 3.598 1.00 98.44 68 VAL A C 1
ATOM 520 O O . VAL A 1 68 ? -0.247 -6.645 4.485 1.00 98.44 68 VAL A O 1
ATOM 523 N N . PHE A 1 69 ? -2.226 -6.135 3.530 1.00 98.56 69 PHE A N 1
ATOM 524 C CA . PHE A 1 69 ? -2.751 -5.285 4.587 1.00 98.56 69 PHE A CA 1
ATOM 525 C C . PHE A 1 69 ? -3.693 -6.098 5.476 1.00 98.56 69 PHE A C 1
ATOM 527 O O . PHE A 1 69 ? -4.544 -6.830 4.967 1.00 98.56 69 PHE A O 1
ATOM 534 N N . ALA A 1 70 ? -3.581 -5.930 6.792 1.00 98.50 70 ALA A N 1
ATOM 535 C CA . ALA A 1 70 ? -4.499 -6.513 7.760 1.00 98.50 70 ALA A CA 1
ATOM 536 C C . ALA A 1 70 ? -4.759 -5.549 8.919 1.00 98.50 70 ALA A C 1
ATOM 538 O O . ALA A 1 70 ? -3.839 -4.955 9.482 1.00 98.50 70 ALA A O 1
ATOM 539 N N . TRP A 1 71 ? -6.026 -5.421 9.307 1.00 98.44 71 TRP A N 1
ATOM 540 C CA . TRP A 1 71 ? -6.426 -4.605 10.445 1.00 98.44 71 TRP A CA 1
ATOM 541 C C . TRP A 1 71 ? -7.756 -5.073 11.032 1.00 98.44 71 TRP A C 1
ATOM 543 O O . TRP A 1 71 ? -8.680 -5.415 10.303 1.00 98.44 71 TRP A O 1
ATOM 553 N N . THR A 1 72 ? -7.873 -5.075 12.359 1.00 98.31 72 THR A N 1
ATOM 554 C CA . THR A 1 72 ? -9.144 -5.299 13.063 1.00 98.31 72 THR A CA 1
ATOM 555 C C . THR A 1 72 ? -9.414 -4.087 13.956 1.00 98.31 72 THR A C 1
ATOM 557 O O . THR A 1 72 ? -8.779 -3.994 15.008 1.00 98.31 72 THR A O 1
ATOM 560 N N . PRO A 1 73 ? -10.303 -3.153 13.560 1.00 97.69 73 PRO A N 1
ATOM 561 C CA . PRO A 1 73 ? -10.619 -1.990 14.381 1.00 97.69 73 PRO A CA 1
ATOM 562 C C . PRO A 1 73 ? -11.242 -2.389 15.713 1.00 97.69 73 PRO A C 1
ATOM 564 O O . PRO A 1 73 ? -12.094 -3.279 15.751 1.00 97.69 73 PRO A O 1
ATOM 567 N N . ASP A 1 74 ? -10.896 -1.688 16.786 1.00 96.81 74 ASP A N 1
ATOM 568 C CA . ASP A 1 74 ? -11.646 -1.760 18.039 1.00 96.81 74 ASP A CA 1
ATOM 569 C C . ASP A 1 74 ? -12.836 -0.777 18.060 1.00 96.81 74 ASP A C 1
ATOM 571 O O . ASP A 1 74 ? -13.077 -0.028 17.114 1.00 96.81 74 ASP A O 1
ATOM 575 N N . PHE A 1 75 ? -13.592 -0.779 19.162 1.00 96.38 75 PHE A N 1
ATOM 576 C CA . PHE A 1 75 ? -14.777 0.071 19.341 1.00 96.38 75 PHE A CA 1
ATOM 577 C C . PHE A 1 75 ? -14.485 1.581 19.483 1.00 96.38 75 PHE A C 1
ATOM 579 O O . PHE A 1 75 ? -15.391 2.380 19.714 1.00 96.38 75 PHE A O 1
ATOM 586 N N . THR A 1 76 ? -13.215 1.983 19.456 1.00 96.50 76 THR A N 1
ATOM 587 C CA . THR A 1 76 ? -12.767 3.381 19.530 1.00 96.50 76 THR A CA 1
ATOM 588 C C . THR A 1 76 ? -12.254 3.900 18.189 1.00 96.50 76 THR A C 1
ATOM 590 O O . THR A 1 76 ? -11.907 5.073 18.085 1.00 96.50 76 THR A O 1
ATOM 593 N N . GLN A 1 77 ? -12.239 3.051 17.157 1.00 96.06 77 GLN A N 1
ATOM 594 C CA . GLN A 1 77 ? -11.670 3.334 15.838 1.00 96.06 77 GLN A CA 1
ATOM 595 C C . GLN A 1 77 ? -12.741 3.474 14.740 1.00 96.06 77 GLN A C 1
ATOM 597 O O . GLN A 1 77 ? -12.463 3.261 13.559 1.00 96.06 77 GLN A O 1
ATOM 602 N N . ALA A 1 78 ? -13.972 3.848 15.105 1.00 92.12 78 ALA A N 1
ATOM 603 C CA . ALA A 1 78 ? -15.071 4.125 14.173 1.00 92.12 78 ALA A CA 1
ATOM 604 C C . ALA A 1 78 ? -14.938 5.496 13.478 1.00 92.12 78 ALA A C 1
ATOM 606 O O . ALA A 1 78 ? -15.833 6.341 13.542 1.00 92.12 78 ALA A O 1
ATOM 607 N N . GLU A 1 79 ? -13.808 5.719 12.811 1.00 93.69 79 GLU A N 1
ATOM 608 C CA . GLU A 1 79 ? -13.474 6.960 12.112 1.00 93.69 79 GLU A CA 1
ATOM 609 C C . GLU A 1 79 ? -12.935 6.681 10.701 1.00 93.69 79 GLU A C 1
ATOM 611 O O . GLU A 1 79 ? -12.702 5.537 10.306 1.00 93.69 79 GLU A O 1
ATOM 616 N N . THR A 1 80 ? -12.740 7.742 9.917 1.00 95.62 80 THR A N 1
ATOM 617 C CA 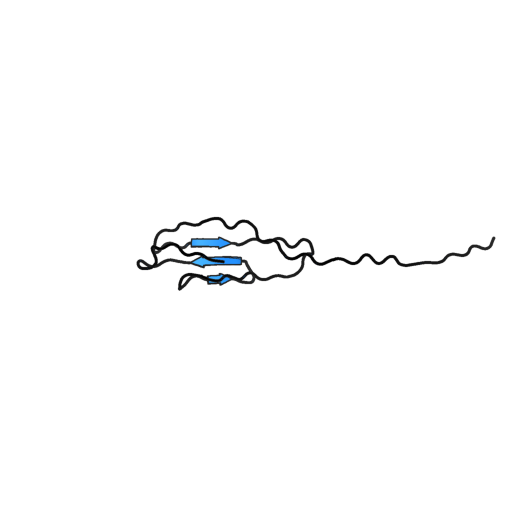. THR A 1 80 ? -12.117 7.650 8.592 1.00 95.62 80 THR A CA 1
ATOM 618 C C . THR A 1 80 ? -10.607 7.833 8.709 1.00 95.62 80 THR A C 1
ATOM 620 O O . THR A 1 80 ? -10.147 8.864 9.200 1.00 95.62 80 THR A O 1
ATOM 623 N N . TYR A 1 81 ? -9.841 6.878 8.181 1.00 95.50 81 TYR A N 1
ATOM 624 C CA . TYR A 1 81 ? -8.381 6.942 8.104 1.00 95.50 81 TYR A CA 1
ATOM 625 C C . TYR A 1 81 ? -7.927 7.180 6.663 1.00 95.50 81 TYR A C 1
ATOM 627 O O . TYR A 1 81 ? -8.321 6.448 5.756 1.00 95.50 81 TYR A O 1
ATOM 635 N N . SER A 1 82 ? -7.076 8.186 6.459 1.00 95.31 82 SER A N 1
ATOM 636 C CA . SER A 1 82 ? -6.410 8.429 5.176 1.00 95.31 82 SER A CA 1
ATOM 637 C C . SER A 1 82 ? -5.045 7.746 5.179 1.00 95.31 82 SER A C 1
ATOM 639 O O . SER A 1 82 ? -4.091 8.282 5.742 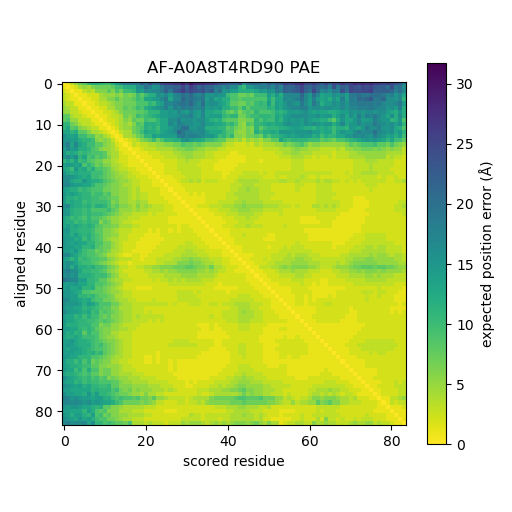1.00 95.31 82 SER A O 1
ATOM 641 N N . VAL A 1 83 ? -4.974 6.565 4.567 1.00 94.12 83 VAL A N 1
ATOM 642 C CA . VAL A 1 83 ? -3.734 5.791 4.402 1.00 94.12 83 VAL A CA 1
ATOM 643 C C . VAL A 1 83 ? -3.097 6.143 3.055 1.00 94.12 83 VAL A C 1
ATOM 645 O O . VAL A 1 83 ? -3.809 6.219 2.051 1.00 94.12 83 VAL A O 1
ATOM 648 N N . ILE A 1 84 ? -1.782 6.392 3.050 1.00 91.56 84 ILE A N 1
ATOM 649 C CA . ILE A 1 84 ? -0.986 6.775 1.867 1.00 91.56 84 ILE A CA 1
ATOM 650 C C . ILE A 1 84 ? 0.229 5.875 1.757 1.00 91.56 84 ILE A C 1
ATOM 652 O O . ILE A 1 84 ? 0.985 5.842 2.756 1.00 91.56 84 ILE A O 1
#

Mean predicted aligned error: 5.42 Å